Protein AF-A0A2X2IM02-F1 (afdb_monomer_lite)

Organism: Shigella dysenteriae (NCBI:txid622)

Radius of gyration: 20.09 Å; chains: 1; bounding box: 74×33×34 Å

pLDDT: mean 74.13, std 13.23, range [37.12, 89.12]

Secondary structure (DSSP, 8-state):
---------PPPP----SS--EEEE----SS-------EEEESSHHHHHHHHHHTT--EEEETTSSS-EEEEEEE-TTS-EEEE-

Sequence (85 aa):
MARSAKPRKRKPAPQRSKLLRYVVKLHEDDFFDEEEAEVLLFDNFDDAVECCADLNIPFFVDAGNKKLVFWFVRVDDEGYPEIAR

Structure (mmCIF, N/CA/C/O backbone):
data_AF-A0A2X2IM02-F1
#
_entry.id   AF-A0A2X2IM02-F1
#
loop_
_atom_site.group_PDB
_atom_site.id
_atom_site.type_symbol
_atom_site.label_atom_id
_atom_site.label_alt_id
_atom_site.label_comp_id
_atom_site.label_asym_id
_atom_site.label_entity_id
_atom_site.label_seq_id
_atom_site.pdbx_PDB_ins_code
_atom_site.Cartn_x
_atom_site.Cartn_y
_atom_site.Cartn_z
_atom_site.occupancy
_atom_site.B_iso_or_equiv
_atom_site.auth_seq_id
_atom_site.auth_comp_id
_atom_site.auth_asym_id
_atom_site.auth_atom_id
_atom_site.pdbx_PDB_model_num
ATOM 1 N N . MET A 1 1 ? -53.051 19.009 16.185 1.00 37.12 1 MET A N 1
ATOM 2 C CA . MET A 1 1 ? -51.761 18.526 16.734 1.00 37.12 1 MET A CA 1
ATOM 3 C C . MET A 1 1 ? -50.798 18.273 15.578 1.00 37.12 1 MET A C 1
ATOM 5 O O . MET A 1 1 ? -51.116 17.459 14.721 1.00 37.12 1 MET A O 1
ATOM 9 N N . ALA A 1 2 ? -49.674 18.994 15.505 1.00 51.66 2 ALA A N 1
ATOM 10 C CA . ALA A 1 2 ? -48.679 18.857 14.435 1.00 51.66 2 ALA A CA 1
ATOM 11 C C . ALA A 1 2 ? -47.599 17.834 14.830 1.00 51.66 2 ALA A C 1
ATOM 13 O O . ALA A 1 2 ? -47.019 17.920 15.912 1.00 51.66 2 ALA A O 1
ATOM 14 N N . ARG A 1 3 ? -47.342 16.840 13.971 1.00 58.50 3 ARG A N 1
ATOM 15 C CA . ARG A 1 3 ? -46.336 15.793 14.210 1.00 58.50 3 ARG A CA 1
ATOM 16 C C . ARG A 1 3 ? -44.949 16.350 13.871 1.00 58.50 3 ARG A C 1
ATOM 18 O O . ARG A 1 3 ? -44.624 16.517 12.702 1.00 58.50 3 ARG A O 1
ATOM 25 N N . SER A 1 4 ? -44.148 16.642 14.896 1.00 66.75 4 SER A N 1
ATOM 26 C CA . SER A 1 4 ? -42.751 17.074 14.760 1.00 66.75 4 SER A CA 1
ATOM 27 C C . SER A 1 4 ? -41.908 15.973 14.100 1.00 66.75 4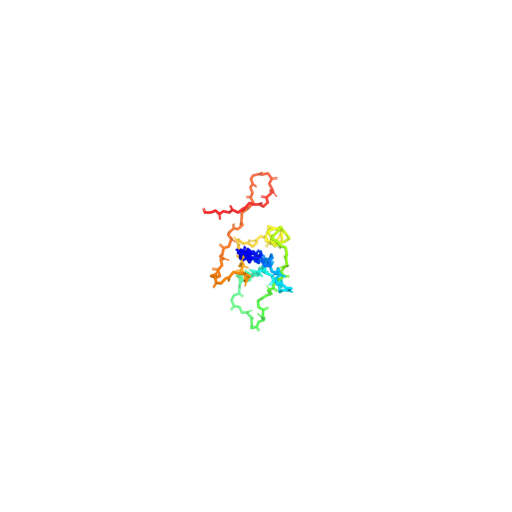 SER A C 1
ATOM 29 O O . SER A 1 4 ? -41.756 14.875 14.646 1.00 66.75 4 SER A O 1
ATOM 31 N N . ALA A 1 5 ? -41.392 16.246 12.900 1.00 68.50 5 ALA A N 1
ATOM 32 C CA . ALA A 1 5 ? -40.473 15.360 12.197 1.00 68.50 5 ALA A CA 1
ATOM 33 C C . ALA A 1 5 ? -39.081 15.469 12.836 1.00 68.50 5 ALA A C 1
ATOM 35 O O . ALA A 1 5 ? -38.444 16.520 12.798 1.00 68.50 5 ALA A O 1
ATOM 36 N N . LYS A 1 6 ? -38.603 14.374 13.435 1.00 66.81 6 LYS A N 1
ATOM 37 C CA . LYS A 1 6 ? -37.264 14.316 14.034 1.00 66.81 6 LYS A CA 1
ATOM 38 C C . LYS A 1 6 ? -36.208 14.481 12.928 1.00 66.81 6 LYS A C 1
ATOM 40 O O . LYS A 1 6 ? -36.220 13.687 11.983 1.00 66.81 6 LYS A O 1
ATOM 45 N N . PRO A 1 7 ? -35.276 15.444 13.032 1.00 64.19 7 PRO A N 1
ATOM 46 C CA . PRO A 1 7 ? -34.199 15.580 12.063 1.00 64.19 7 PRO A CA 1
ATOM 47 C C . PRO A 1 7 ? -33.323 14.322 12.105 1.00 64.19 7 PRO A C 1
ATOM 49 O O . PRO A 1 7 ? -32.776 13.956 13.148 1.00 64.19 7 PRO A O 1
ATOM 52 N N . ARG A 1 8 ? -33.213 13.621 10.970 1.00 67.88 8 ARG A N 1
ATOM 53 C CA . ARG A 1 8 ? -32.311 12.471 10.817 1.00 67.88 8 ARG A CA 1
ATOM 54 C C . ARG A 1 8 ? -30.877 12.974 10.978 1.00 67.88 8 ARG A C 1
ATOM 56 O O . ARG A 1 8 ? -30.352 13.636 10.086 1.00 67.88 8 ARG A O 1
ATOM 63 N N . LYS A 1 9 ? -30.241 12.655 12.110 1.00 64.12 9 LYS A N 1
ATOM 64 C CA . LYS A 1 9 ? -28.805 12.888 12.298 1.00 64.12 9 LYS A CA 1
ATOM 65 C C . LYS A 1 9 ? -28.042 12.164 11.187 1.00 64.12 9 LYS A C 1
ATOM 67 O O . LYS A 1 9 ? -28.073 10.936 11.106 1.00 64.12 9 LYS A O 1
ATOM 72 N N . ARG A 1 10 ? -27.376 12.931 10.320 1.00 67.88 10 ARG A N 1
ATOM 73 C CA . ARG A 1 10 ? -26.372 12.400 9.391 1.00 67.88 10 ARG A CA 1
ATOM 74 C C . ARG A 1 10 ? -25.237 11.829 10.243 1.00 67.88 10 ARG A C 1
ATOM 76 O O . ARG A 1 10 ? -24.830 12.459 11.220 1.00 67.88 10 ARG A O 1
ATOM 83 N N . LYS A 1 11 ? -24.777 10.619 9.914 1.00 63.47 11 LYS A N 1
ATOM 84 C CA . LYS A 1 11 ? -23.597 10.032 10.557 1.00 63.47 11 LYS A CA 1
ATOM 85 C C . LYS A 1 11 ? -22.417 10.992 10.335 1.00 63.47 11 LYS A C 1
ATOM 87 O O . LYS A 1 11 ? -22.304 11.504 9.219 1.00 63.47 11 LYS A O 1
ATOM 92 N N . PRO A 1 12 ? -21.579 11.269 11.349 1.00 55.25 12 PRO A N 1
ATOM 93 C CA . PRO A 1 12 ? -20.337 11.991 11.109 1.00 55.25 12 PRO A CA 1
ATOM 94 C C . PRO A 1 12 ? -19.543 11.241 10.034 1.00 55.25 12 PRO A C 1
ATOM 96 O O . PRO A 1 12 ? -19.555 10.006 10.006 1.00 55.25 12 PRO A O 1
ATOM 99 N N . ALA A 1 13 ? -18.911 11.987 9.123 1.00 59.53 13 ALA A N 1
ATOM 100 C CA . ALA A 1 13 ? -17.952 11.410 8.188 1.00 59.53 13 ALA A CA 1
ATOM 101 C C . ALA A 1 13 ? -16.935 10.591 8.999 1.00 59.53 13 ALA A C 1
ATOM 103 O O . ALA A 1 13 ? -16.617 11.011 10.119 1.00 59.53 13 ALA A O 1
ATOM 104 N N . PRO A 1 14 ? -16.463 9.433 8.501 1.00 58.56 14 PRO A N 1
ATOM 105 C CA . PRO A 1 14 ? -15.456 8.656 9.208 1.00 58.56 14 PRO A CA 1
ATOM 106 C C . PRO A 1 14 ? -14.312 9.604 9.557 1.00 58.56 14 PRO A C 1
ATOM 108 O O . PRO A 1 14 ? -13.682 10.159 8.658 1.00 58.56 14 PRO A O 1
ATOM 111 N N . GLN A 1 15 ? -14.112 9.879 10.848 1.00 58.38 15 GLN A N 1
ATOM 112 C CA . GLN A 1 15 ? -12.962 10.652 11.286 1.00 58.38 15 GLN A CA 1
ATOM 113 C C . GLN A 1 15 ? -11.755 9.813 10.888 1.00 58.38 15 GLN A C 1
ATOM 115 O O . GLN A 1 15 ? -11.512 8.768 11.488 1.00 58.38 15 GLN A O 1
ATOM 120 N N . ARG A 1 16 ? -11.072 10.223 9.813 1.00 55.84 16 ARG A N 1
ATOM 121 C CA . ARG A 1 16 ? -9.793 9.658 9.392 1.00 55.84 16 ARG A CA 1
ATOM 122 C C . ARG A 1 16 ? -8.896 9.742 10.624 1.00 55.84 16 ARG A C 1
ATOM 124 O O . ARG A 1 16 ? -8.586 10.836 11.093 1.00 55.84 16 ARG A O 1
ATOM 131 N N . SER A 1 17 ? -8.636 8.596 11.243 1.00 56.81 17 SER A N 1
ATOM 132 C CA . SER A 1 17 ? -7.806 8.508 12.437 1.00 56.81 17 SER A CA 1
ATOM 133 C C . SER A 1 17 ? -6.453 9.135 12.118 1.00 56.81 17 SER A C 1
ATOM 135 O O . SER A 1 17 ? -5.890 8.837 11.071 1.00 56.81 17 SER A O 1
ATOM 137 N N . LYS A 1 18 ? -5.919 9.975 13.013 1.00 59.38 18 LYS A N 1
ATOM 138 C CA . LYS A 1 18 ? -4.567 10.571 12.917 1.00 59.38 18 LYS A CA 1
ATOM 139 C C . LYS A 1 18 ? -3.425 9.538 13.026 1.00 59.38 18 LYS A C 1
ATOM 141 O O . LYS A 1 18 ? -2.291 9.906 13.291 1.00 59.38 18 LYS A O 1
ATOM 146 N N . LEU A 1 19 ? -3.743 8.252 12.920 1.00 62.16 19 LEU A N 1
ATOM 147 C CA . LEU A 1 19 ? -2.788 7.160 13.028 1.00 62.16 19 LEU A CA 1
ATOM 148 C C . LEU A 1 19 ? -2.236 6.873 11.634 1.00 62.16 19 LEU A C 1
ATOM 150 O O . LEU A 1 19 ? -3.022 6.740 10.692 1.00 62.16 19 LEU A O 1
ATOM 154 N N . LEU A 1 20 ? -0.907 6.789 11.541 1.00 68.00 20 LEU A N 1
ATOM 155 C CA . LEU A 1 20 ? -0.196 6.294 10.364 1.00 68.00 20 LEU A CA 1
ATOM 156 C C . LEU A 1 20 ? -0.811 4.942 9.984 1.00 68.00 20 LEU A C 1
ATOM 158 O O . LEU A 1 20 ? -1.020 4.076 10.837 1.00 68.00 20 LEU A O 1
ATOM 162 N N . ARG A 1 21 ? -1.243 4.841 8.730 1.00 80.00 21 ARG A N 1
ATOM 163 C CA . ARG A 1 21 ? -2.216 3.853 8.272 1.00 80.00 21 ARG A CA 1
ATOM 164 C C . ARG A 1 21 ? -1.555 2.684 7.562 1.00 80.00 21 ARG A C 1
ATOM 166 O O . ARG A 1 21 ? -2.048 1.567 7.670 1.00 80.00 21 ARG A O 1
ATOM 173 N N . TYR A 1 22 ? -0.470 2.948 6.852 1.00 81.81 22 TYR A N 1
ATOM 174 C CA . TYR A 1 22 ? 0.221 1.984 6.017 1.00 81.81 22 TYR A CA 1
ATOM 175 C C . TYR A 1 22 ? 1.596 1.696 6.597 1.00 81.81 22 TYR A C 1
ATOM 177 O O . TYR A 1 22 ? 2.284 2.599 7.067 1.00 81.81 22 TYR A O 1
ATOM 185 N N . VAL A 1 23 ? 1.946 0.419 6.605 1.00 82.94 23 VAL A N 1
ATOM 186 C CA . VAL A 1 23 ? 3.118 -0.131 7.270 1.00 82.94 23 VAL A CA 1
ATOM 187 C C . VAL A 1 23 ? 3.906 -0.901 6.228 1.00 82.94 23 VAL A C 1
ATOM 189 O O . VAL A 1 23 ? 3.479 -1.975 5.799 1.00 82.94 23 VAL A O 1
ATOM 192 N N . VAL A 1 24 ? 5.034 -0.345 5.817 1.00 82.06 24 VAL A N 1
ATOM 193 C CA . VAL A 1 24 ? 5.968 -0.973 4.887 1.00 82.06 24 VAL A CA 1
ATOM 194 C C . VAL A 1 24 ? 7.038 -1.665 5.723 1.00 82.06 24 VAL A C 1
ATOM 196 O O . VAL A 1 24 ? 7.613 -1.053 6.621 1.00 82.06 24 VAL A O 1
ATOM 199 N N . LYS A 1 25 ? 7.250 -2.958 5.477 1.00 77.50 25 LYS A N 1
ATOM 200 C CA . LYS A 1 25 ? 8.267 -3.747 6.174 1.00 77.50 25 LYS A CA 1
ATOM 201 C C . LYS A 1 25 ? 9.364 -4.104 5.192 1.00 77.50 25 LYS A C 1
ATOM 203 O O . LYS A 1 25 ? 9.083 -4.768 4.197 1.00 77.50 25 LYS A O 1
ATOM 208 N N . LEU A 1 26 ? 10.586 -3.696 5.500 1.00 69.50 26 LEU A N 1
ATOM 209 C CA . LEU A 1 26 ? 11.765 -4.176 4.798 1.00 69.50 26 LEU A CA 1
ATOM 210 C C . LEU A 1 26 ? 11.977 -5.656 5.150 1.00 69.50 26 LEU A C 1
ATOM 212 O O . LEU A 1 26 ? 11.949 -6.033 6.322 1.00 69.50 26 LEU A O 1
ATOM 216 N N . HIS A 1 27 ? 12.095 -6.509 4.131 1.00 61.34 27 HIS A N 1
ATOM 217 C CA . HIS A 1 27 ? 12.479 -7.905 4.323 1.00 61.34 27 HIS A CA 1
ATOM 218 C C . HIS A 1 27 ? 13.986 -7.983 4.102 1.00 61.34 27 HIS A C 1
ATOM 220 O O . HIS A 1 27 ? 14.442 -8.001 2.963 1.00 61.34 27 HIS A O 1
ATOM 226 N N . GLU A 1 28 ? 14.760 -7.975 5.182 1.00 57.16 28 GLU A N 1
ATOM 227 C CA . GLU A 1 28 ? 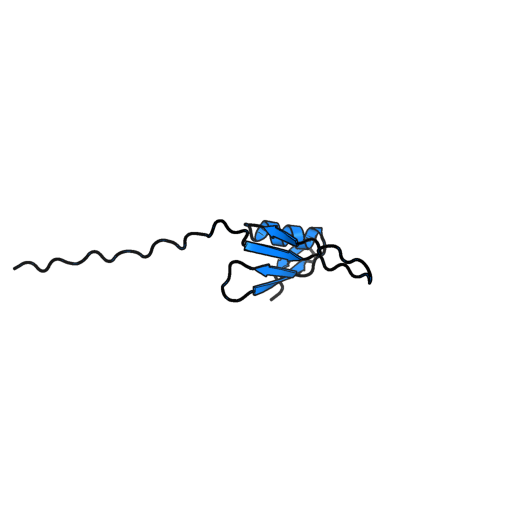16.192 -8.234 5.089 1.00 57.16 28 GLU A CA 1
ATOM 228 C C . GLU A 1 28 ? 16.388 -9.741 4.926 1.00 57.16 28 GLU A C 1
ATOM 230 O O . GLU A 1 28 ? 16.291 -10.527 5.870 1.00 57.16 28 GLU A O 1
ATOM 235 N N . ASP A 1 29 ? 16.596 -10.165 3.684 1.00 57.44 29 ASP A N 1
ATOM 236 C CA . ASP A 1 29 ? 17.189 -11.464 3.406 1.00 57.44 29 ASP A CA 1
ATOM 237 C C . ASP A 1 29 ? 18.672 -11.407 3.809 1.00 57.44 29 ASP A C 1
ATOM 239 O O . ASP A 1 29 ? 19.510 -11.166 2.953 1.00 57.44 29 ASP A O 1
ATOM 243 N N . ASP A 1 30 ? 18.991 -11.566 5.102 1.00 51.25 30 ASP A N 1
ATOM 244 C CA . ASP A 1 30 ? 20.234 -12.210 5.567 1.00 51.25 30 ASP A CA 1
ATOM 245 C C . ASP A 1 30 ? 20.288 -12.386 7.102 1.00 51.25 30 ASP A C 1
ATOM 247 O O . ASP A 1 30 ? 20.726 -11.538 7.865 1.00 51.25 30 ASP A O 1
ATOM 251 N N . PHE A 1 31 ? 19.863 -13.576 7.528 1.00 52.31 31 PHE A N 1
ATOM 252 C CA . PHE A 1 31 ? 20.466 -14.486 8.519 1.00 52.31 31 PHE A CA 1
ATOM 253 C C . PHE A 1 31 ? 20.901 -14.038 9.937 1.00 52.31 31 PHE A C 1
ATOM 255 O O . PHE A 1 31 ? 20.828 -14.885 10.824 1.00 52.31 31 PHE A O 1
ATOM 262 N N . PHE A 1 32 ? 21.326 -12.812 10.224 1.00 53.25 32 PHE A N 1
ATOM 263 C CA . PHE A 1 32 ? 21.759 -12.383 11.563 1.00 53.25 32 PHE A CA 1
ATOM 264 C C . PHE A 1 32 ? 21.686 -10.859 11.656 1.00 53.25 32 PHE A C 1
ATOM 266 O O . PHE A 1 32 ? 22.550 -10.201 11.106 1.00 53.25 32 PHE A O 1
ATOM 273 N N . ASP A 1 33 ? 20.696 -10.318 12.362 1.00 50.28 33 ASP A N 1
ATOM 274 C CA . ASP A 1 33 ? 20.898 -9.340 13.436 1.00 50.28 33 ASP A CA 1
ATOM 275 C C . ASP A 1 33 ? 19.540 -9.030 14.083 1.00 50.28 33 ASP A C 1
ATOM 277 O O . ASP A 1 33 ? 18.497 -8.950 13.439 1.00 50.28 33 ASP A O 1
ATOM 281 N N . GLU A 1 34 ? 19.534 -8.952 15.410 1.00 52.44 34 GLU A N 1
ATOM 282 C CA . GLU A 1 34 ? 18.376 -8.660 16.262 1.00 52.44 34 GLU A CA 1
ATOM 283 C C . GLU A 1 34 ? 18.051 -7.153 16.207 1.00 52.44 34 GLU A C 1
ATOM 285 O O . GLU A 1 34 ? 17.838 -6.510 17.232 1.00 52.44 34 GLU A O 1
ATOM 290 N N . GLU A 1 35 ? 18.092 -6.562 15.010 1.00 53.97 35 GLU A N 1
ATOM 291 C CA . GLU A 1 35 ? 17.773 -5.159 14.778 1.00 53.97 35 GLU A CA 1
ATOM 292 C C . GLU A 1 35 ? 16.326 -5.061 14.289 1.00 53.97 35 GLU A C 1
ATOM 294 O O . GLU A 1 35 ? 15.836 -5.864 13.496 1.00 53.97 35 GLU A O 1
ATOM 299 N N . GLU A 1 36 ? 15.586 -4.134 14.882 1.00 55.41 36 GLU A N 1
ATOM 300 C CA . GLU A 1 36 ? 14.171 -3.899 14.638 1.00 55.41 36 GLU A CA 1
ATOM 301 C C . GLU A 1 36 ? 13.937 -3.650 13.143 1.00 55.41 36 GLU A C 1
ATOM 303 O O . GLU A 1 36 ? 14.146 -2.532 12.688 1.00 55.41 36 GLU A O 1
ATOM 308 N N . ALA A 1 37 ? 13.529 -4.694 12.400 1.00 58.56 37 ALA A N 1
ATOM 309 C CA . ALA A 1 37 ? 13.257 -4.631 10.963 1.00 58.56 37 ALA A CA 1
ATOM 310 C C . ALA A 1 37 ? 12.573 -3.308 10.626 1.00 58.56 37 ALA A C 1
ATOM 312 O O . ALA A 1 37 ? 11.452 -3.076 11.090 1.00 58.56 37 ALA A O 1
ATOM 313 N N . GLU A 1 38 ? 13.268 -2.436 9.893 1.00 66.81 38 GLU A N 1
ATOM 314 C CA . GLU A 1 38 ? 12.868 -1.042 9.751 1.00 66.81 38 GLU A CA 1
ATOM 315 C C . GLU A 1 38 ? 11.438 -0.965 9.197 1.00 66.81 38 GLU A C 1
ATOM 317 O O . GLU A 1 38 ? 11.133 -1.370 8.068 1.00 66.81 38 GLU A O 1
ATOM 322 N N . VAL A 1 39 ? 10.524 -0.489 10.046 1.00 76.06 39 VAL A N 1
ATOM 323 C CA . VAL A 1 39 ? 9.114 -0.340 9.705 1.00 76.06 39 VAL A CA 1
ATOM 324 C C . VAL A 1 39 ? 8.854 1.109 9.330 1.00 76.06 39 VAL A C 1
ATOM 326 O O . VAL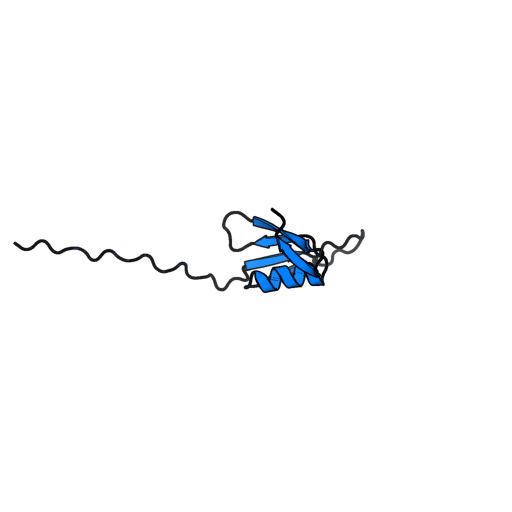 A 1 39 ? 8.816 1.992 10.189 1.00 76.06 39 VAL A O 1
ATOM 329 N N . LEU A 1 40 ? 8.594 1.352 8.050 1.00 82.94 40 LEU A N 1
ATOM 330 C CA . LEU A 1 40 ? 8.204 2.671 7.570 1.00 82.94 40 LEU A CA 1
ATOM 331 C C . LEU A 1 40 ? 6.685 2.833 7.684 1.00 82.94 40 LEU A C 1
ATOM 333 O O . LEU A 1 40 ? 5.902 1.970 7.274 1.00 82.94 40 LEU A O 1
ATOM 337 N N . LEU A 1 41 ? 6.265 3.948 8.280 1.00 85.62 41 LEU A N 1
ATOM 338 C CA . LEU A 1 41 ? 4.871 4.239 8.595 1.00 85.62 41 LEU A CA 1
ATOM 339 C C . LEU A 1 41 ? 4.387 5.454 7.803 1.00 85.62 41 LEU A C 1
ATOM 341 O O . LEU A 1 41 ? 4.901 6.556 7.977 1.00 85.62 41 LEU A O 1
ATOM 345 N N . PHE A 1 42 ? 3.336 5.266 7.010 1.00 85.19 42 PHE A N 1
ATOM 346 C CA . PHE A 1 42 ? 2.769 6.297 6.141 1.00 85.19 42 PHE A CA 1
ATOM 347 C C . PHE A 1 42 ? 1.298 6.560 6.469 1.00 85.19 42 PHE A C 1
ATOM 349 O O . PHE A 1 42 ? 0.524 5.649 6.769 1.00 85.19 42 PHE A O 1
ATOM 356 N N . ASP A 1 43 ? 0.865 7.814 6.401 1.00 84.56 43 ASP A N 1
ATOM 357 C CA . ASP A 1 43 ? -0.541 8.232 6.479 1.00 84.56 43 ASP A CA 1
ATOM 358 C C . ASP A 1 43 ? -1.238 8.287 5.109 1.00 84.56 43 ASP A C 1
ATOM 360 O O . ASP A 1 43 ? -2.481 8.341 5.053 1.00 84.56 43 ASP A O 1
ATOM 364 N N . ASN A 1 44 ? -0.457 8.249 4.024 1.00 84.69 44 ASN A N 1
ATOM 365 C CA . ASN A 1 44 ? -0.923 8.200 2.645 1.00 84.69 44 ASN A CA 1
ATOM 366 C C . ASN A 1 44 ? -0.619 6.853 1.968 1.00 84.69 44 ASN A C 1
ATOM 368 O O . ASN A 1 44 ? 0.383 6.207 2.255 1.00 84.69 44 ASN A O 1
ATOM 372 N N . PHE A 1 45 ? -1.534 6.428 1.097 1.00 86.12 45 PHE A N 1
ATOM 373 C CA . PHE A 1 45 ? -1.424 5.173 0.358 1.00 86.12 45 PHE A CA 1
ATOM 374 C C . PHE A 1 45 ? -0.378 5.283 -0.744 1.00 86.12 45 PHE A C 1
ATOM 376 O O . PHE A 1 45 ? 0.474 4.411 -0.848 1.00 86.12 45 PHE A O 1
ATOM 383 N N . ASP A 1 46 ? -0.440 6.365 -1.521 1.00 88.19 46 ASP A N 1
ATOM 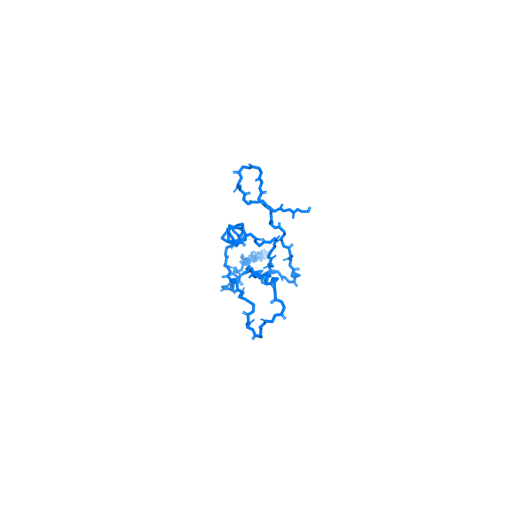384 C CA . ASP A 1 46 ? 0.445 6.573 -2.666 1.00 88.19 46 ASP A CA 1
ATOM 385 C C . ASP A 1 46 ? 1.907 6.650 -2.206 1.00 88.19 46 ASP A C 1
ATOM 387 O O . ASP A 1 46 ? 2.735 5.911 -2.720 1.00 88.19 46 ASP A O 1
ATOM 391 N N . ASP A 1 47 ? 2.192 7.398 -1.134 1.00 89.12 47 ASP A N 1
ATOM 392 C CA . ASP A 1 47 ? 3.532 7.484 -0.535 1.00 89.12 47 ASP A CA 1
ATOM 393 C C . ASP A 1 47 ? 4.064 6.107 -0.085 1.00 89.12 47 ASP A C 1
ATOM 395 O O . ASP A 1 47 ? 5.247 5.810 -0.238 1.00 89.12 47 ASP A O 1
ATOM 399 N N . ALA A 1 48 ? 3.195 5.239 0.453 1.00 89.00 48 ALA A N 1
ATOM 400 C CA . ALA A 1 48 ? 3.582 3.884 0.849 1.00 89.00 48 ALA A CA 1
ATOM 401 C C . ALA A 1 48 ? 3.887 2.997 -0.368 1.00 89.00 48 ALA A C 1
ATOM 403 O O . ALA A 1 48 ? 4.805 2.182 -0.322 1.00 89.00 48 ALA A O 1
ATOM 404 N N . VAL A 1 49 ? 3.113 3.151 -1.445 1.00 87.38 49 VAL A N 1
ATOM 405 C CA . VAL A 1 49 ? 3.261 2.409 -2.702 1.00 87.38 49 VAL A CA 1
ATOM 406 C C . VAL A 1 49 ? 4.521 2.835 -3.453 1.00 87.38 49 VAL A C 1
ATOM 408 O O . VAL A 1 49 ? 5.283 1.969 -3.879 1.00 87.38 49 VAL A O 1
ATOM 411 N N . GLU A 1 50 ? 4.766 4.141 -3.568 1.00 88.62 50 GLU A N 1
ATOM 412 C CA . GLU A 1 50 ? 5.992 4.695 -4.150 1.00 88.62 50 GLU A CA 1
ATOM 413 C C . GLU A 1 50 ? 7.214 4.224 -3.364 1.00 88.62 50 GLU A C 1
ATOM 415 O O . GLU A 1 50 ? 8.131 3.655 -3.947 1.00 88.62 50 GLU A O 1
ATOM 420 N N . CYS A 1 51 ? 7.177 4.318 -2.031 1.00 88.00 51 CYS A N 1
ATOM 421 C CA . CYS A 1 51 ? 8.270 3.840 -1.192 1.00 88.00 51 CYS A CA 1
ATOM 422 C C . CYS A 1 51 ? 8.514 2.328 -1.340 1.00 88.00 51 CYS A C 1
ATOM 424 O O . CYS A 1 51 ? 9.666 1.894 -1.368 1.00 88.00 51 CYS A O 1
ATOM 426 N N . CYS A 1 52 ? 7.457 1.518 -1.479 1.00 87.69 52 CYS A N 1
ATOM 427 C CA . CYS A 1 52 ? 7.612 0.089 -1.758 1.00 87.69 52 CYS A CA 1
ATOM 428 C C . CYS A 1 52 ? 8.306 -0.159 -3.098 1.00 87.69 52 CYS A C 1
ATOM 430 O O . CYS A 1 52 ? 9.172 -1.023 -3.168 1.00 87.69 52 CYS A O 1
ATOM 432 N N . ALA A 1 53 ? 7.965 0.586 -4.150 1.00 86.62 53 ALA A N 1
ATOM 433 C CA . ALA A 1 53 ? 8.644 0.446 -5.435 1.00 86.62 53 ALA A CA 1
ATOM 434 C C . ALA A 1 53 ? 10.096 0.934 -5.394 1.00 86.62 53 ALA A C 1
ATOM 436 O O . ALA A 1 53 ? 10.974 0.223 -5.879 1.00 86.62 53 ALA A O 1
ATOM 437 N N . ASP A 1 54 ? 10.362 2.080 -4.765 1.00 86.94 54 ASP A N 1
ATOM 438 C CA . ASP A 1 54 ? 11.711 2.645 -4.647 1.00 86.94 54 ASP A CA 1
ATOM 439 C C . ASP A 1 54 ? 12.659 1.718 -3.875 1.00 86.94 54 ASP A C 1
ATOM 441 O O . ASP A 1 54 ? 13.817 1.539 -4.253 1.00 86.94 54 ASP A O 1
ATOM 445 N N . LEU A 1 55 ? 12.160 1.098 -2.801 1.00 83.50 55 LEU A N 1
ATOM 446 C CA . LEU A 1 55 ? 12.912 0.154 -1.971 1.00 83.50 55 LEU A CA 1
ATOM 447 C C . LEU A 1 55 ? 12.824 -1.296 -2.479 1.00 83.50 55 LEU A C 1
ATOM 449 O O . LEU A 1 55 ? 13.366 -2.198 -1.843 1.00 83.50 55 LEU A O 1
ATOM 453 N N . ASN A 1 56 ? 12.146 -1.533 -3.609 1.00 80.31 56 ASN A N 1
ATOM 454 C CA . ASN A 1 56 ? 11.890 -2.856 -4.184 1.00 80.31 56 ASN A CA 1
ATOM 455 C C . ASN A 1 56 ? 11.266 -3.853 -3.178 1.00 80.31 56 ASN A C 1
ATOM 457 O O . ASN A 1 56 ? 11.572 -5.048 -3.169 1.00 80.31 56 ASN A O 1
ATOM 461 N N . ILE A 1 57 ? 10.385 -3.348 -2.314 1.00 83.50 57 ILE A N 1
ATOM 462 C CA . ILE A 1 57 ? 9.631 -4.116 -1.327 1.00 83.50 57 ILE A CA 1
ATOM 463 C C . ILE A 1 57 ? 8.348 -4.636 -1.988 1.00 83.50 57 ILE A C 1
ATOM 465 O O . ILE A 1 57 ? 7.528 -3.848 -2.464 1.00 83.50 57 ILE A O 1
ATOM 469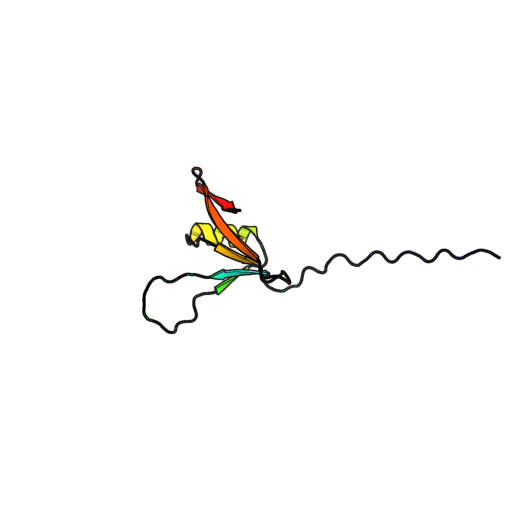 N N . PRO A 1 58 ? 8.103 -5.955 -1.976 1.00 80.56 58 PRO A N 1
ATOM 470 C CA . PRO A 1 58 ? 7.009 -6.548 -2.739 1.00 80.56 58 PRO A CA 1
ATOM 471 C C . PRO A 1 58 ? 5.613 -6.320 -2.137 1.00 80.56 58 PRO A C 1
ATOM 473 O O . PRO A 1 58 ? 4.620 -6.636 -2.794 1.00 80.56 58 PRO A O 1
ATOM 476 N N . PHE A 1 59 ? 5.487 -5.834 -0.893 1.00 84.00 59 PHE A N 1
ATOM 477 C CA . PHE A 1 59 ? 4.184 -5.572 -0.267 1.00 84.00 59 PHE A CA 1
ATOM 478 C C . PHE A 1 59 ? 4.239 -4.661 0.972 1.00 84.00 59 PHE A C 1
ATOM 480 O O . PHE A 1 59 ? 5.272 -4.503 1.616 1.00 84.00 59 PHE A O 1
ATOM 487 N N . PHE A 1 60 ? 3.074 -4.152 1.383 1.00 87.19 60 PHE A N 1
ATOM 488 C CA . PHE A 1 60 ? 2.876 -3.438 2.651 1.00 87.19 60 PHE A CA 1
ATOM 489 C C . PHE A 1 60 ? 1.515 -3.749 3.287 1.00 87.19 60 PHE A C 1
ATOM 491 O O . PHE A 1 60 ? 0.657 -4.408 2.694 1.00 87.19 60 PHE A O 1
ATOM 498 N N . VAL A 1 61 ? 1.309 -3.290 4.524 1.00 85.38 61 VAL A N 1
ATOM 499 C CA . VAL A 1 61 ? 0.114 -3.579 5.329 1.00 85.38 61 VAL A CA 1
ATOM 500 C C . VAL A 1 61 ? -0.703 -2.313 5.592 1.00 85.38 61 VAL A C 1
ATOM 502 O O . VAL A 1 61 ? -0.173 -1.323 6.079 1.00 85.38 61 VAL A O 1
ATOM 505 N N . ASP A 1 62 ? -2.016 -2.351 5.357 1.00 85.50 62 ASP A N 1
ATOM 506 C CA . ASP A 1 62 ? -2.965 -1.332 5.839 1.00 85.50 62 ASP A CA 1
ATOM 507 C C . ASP A 1 62 ? -3.395 -1.659 7.280 1.00 85.50 62 ASP A C 1
ATOM 509 O O . ASP A 1 62 ? -4.300 -2.465 7.530 1.00 85.50 62 ASP A O 1
ATOM 513 N N . ALA A 1 63 ? -2.727 -1.017 8.238 1.00 79.75 63 ALA A N 1
ATOM 514 C CA . ALA A 1 63 ? -3.017 -1.067 9.668 1.00 79.75 63 ALA A CA 1
ATOM 515 C C . ALA A 1 63 ? -4.226 -0.203 10.076 1.00 79.75 63 ALA A C 1
ATOM 517 O O . ALA A 1 63 ? -4.723 -0.317 11.198 1.00 79.75 63 ALA A O 1
ATOM 518 N N . GLY A 1 64 ? -4.757 0.638 9.183 1.00 74.94 64 GLY A N 1
ATOM 519 C CA . GLY A 1 64 ? -5.984 1.399 9.430 1.00 74.94 64 GLY A CA 1
ATOM 520 C C . GLY A 1 64 ? -7.268 0.657 9.086 1.00 74.94 64 GLY A C 1
ATOM 521 O O . GLY A 1 64 ? -8.337 1.279 9.019 1.00 74.94 64 GLY A O 1
ATOM 522 N N . ASN A 1 65 ? -7.189 -0.646 8.830 1.00 72.25 65 ASN A N 1
ATOM 523 C CA . ASN A 1 65 ? -8.333 -1.511 8.604 1.00 72.25 65 ASN A CA 1
ATOM 524 C C . ASN A 1 65 ? -8.493 -2.503 9.769 1.00 72.25 65 ASN A C 1
ATOM 526 O O . ASN A 1 65 ? -7.524 -3.012 10.320 1.00 72.25 65 ASN A O 1
ATOM 530 N N . LYS A 1 66 ? -9.743 -2.799 10.158 1.00 74.88 66 LYS A N 1
ATOM 531 C CA . LYS A 1 66 ? -10.038 -3.786 11.219 1.00 74.88 66 LYS A CA 1
ATOM 532 C C . LYS A 1 66 ? -9.546 -5.186 10.863 1.00 74.88 66 LYS A C 1
ATOM 534 O O . LYS A 1 66 ? -9.293 -5.992 11.751 1.00 74.88 66 LYS A O 1
ATOM 539 N N . LYS A 1 67 ? -9.501 -5.485 9.569 1.00 75.94 67 LYS A N 1
ATOM 540 C CA . LYS A 1 67 ? -8.858 -6.671 9.024 1.00 75.94 67 LYS A CA 1
ATOM 541 C C . LYS A 1 67 ? -7.563 -6.165 8.417 1.00 75.94 67 LYS A C 1
ATOM 543 O O . LYS A 1 67 ? -7.651 -5.374 7.487 1.00 75.94 67 LYS A O 1
ATOM 548 N N . LEU A 1 68 ? -6.415 -6.554 8.960 1.00 77.25 68 LEU A N 1
ATOM 549 C CA . LEU A 1 68 ? -5.122 -6.226 8.359 1.00 77.25 68 LEU A CA 1
ATOM 550 C C . LEU A 1 68 ? -5.162 -6.650 6.883 1.00 77.25 68 LEU A C 1
ATOM 552 O O . LEU A 1 68 ? -5.459 -7.811 6.593 1.00 77.25 68 LEU A O 1
ATOM 556 N N . VAL A 1 69 ? -4.959 -5.699 5.971 1.00 80.06 69 VAL A N 1
ATOM 557 C CA . VAL A 1 69 ? -4.934 -5.956 4.524 1.00 80.06 69 VAL A CA 1
ATOM 558 C C . VAL A 1 69 ? -3.493 -5.886 4.058 1.00 80.06 69 VAL A C 1
ATOM 560 O O . VAL A 1 69 ? -2.800 -4.924 4.375 1.00 80.06 69 VAL A O 1
ATOM 563 N N . PHE A 1 70 ? -3.069 -6.897 3.307 1.00 84.06 70 PHE A N 1
ATOM 564 C CA . PHE A 1 70 ? -1.768 -6.942 2.651 1.00 84.06 70 PHE A CA 1
ATOM 565 C C . PHE A 1 70 ? -1.941 -6.506 1.197 1.00 84.06 70 PHE A C 1
ATOM 567 O O . PHE A 1 70 ? -2.811 -7.029 0.498 1.00 84.06 70 PHE A O 1
ATOM 574 N N . TRP A 1 71 ? -1.134 -5.543 0.769 1.00 86.94 71 TRP A N 1
ATOM 575 C CA 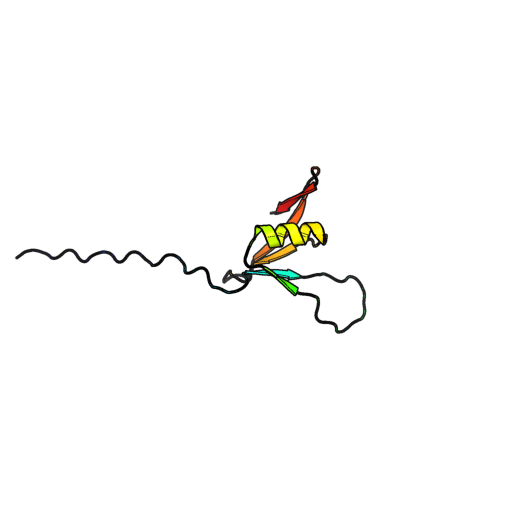. TRP A 1 71 ? -1.116 -5.007 -0.586 1.00 86.94 71 TRP A CA 1
ATOM 576 C C . TRP A 1 71 ? 0.197 -5.383 -1.244 1.00 86.94 71 TRP A C 1
ATOM 578 O O . TRP A 1 71 ? 1.242 -4.951 -0.770 1.00 86.94 71 TRP A O 1
ATOM 588 N N . PHE A 1 72 ? 0.143 -6.170 -2.315 1.00 85.94 72 PHE A N 1
ATOM 589 C CA . PHE A 1 72 ? 1.327 -6.497 -3.100 1.00 85.94 72 PHE A CA 1
ATOM 590 C C . PHE A 1 72 ? 1.586 -5.390 -4.111 1.00 85.94 72 PHE A C 1
ATOM 592 O O . PHE A 1 72 ? 0.684 -5.017 -4.861 1.00 85.94 72 PHE A O 1
ATOM 599 N N . VAL A 1 73 ? 2.806 -4.869 -4.115 1.00 87.31 73 VAL A N 1
ATOM 600 C CA . VAL A 1 73 ? 3.258 -3.842 -5.051 1.00 87.31 73 VAL A CA 1
ATOM 601 C C . VAL A 1 73 ? 4.179 -4.508 -6.059 1.00 87.31 73 VAL A C 1
ATOM 603 O O . VAL A 1 73 ? 5.089 -5.251 -5.694 1.00 87.31 73 VAL A O 1
ATOM 606 N N . ARG A 1 74 ? 3.922 -4.255 -7.339 1.00 87.75 74 ARG A N 1
ATOM 607 C CA . ARG A 1 74 ? 4.812 -4.600 -8.446 1.00 87.75 74 ARG A CA 1
ATOM 608 C C . ARG A 1 74 ? 5.125 -3.341 -9.237 1.00 87.75 74 ARG A C 1
ATOM 610 O O . ARG A 1 74 ? 4.321 -2.417 -9.252 1.00 87.75 74 ARG A O 1
ATOM 617 N N . VAL A 1 75 ? 6.262 -3.329 -9.912 1.00 87.00 75 VAL A N 1
ATOM 618 C CA . VAL A 1 75 ? 6.587 -2.294 -10.894 1.00 87.00 75 VAL A CA 1
ATOM 619 C C . VAL A 1 75 ? 6.174 -2.819 -12.267 1.00 87.00 75 VAL A C 1
ATOM 621 O O . VAL A 1 75 ? 6.454 -3.978 -12.586 1.00 87.00 75 VAL A O 1
ATOM 624 N N . ASP A 1 76 ? 5.440 -2.017 -13.033 1.00 86.75 76 ASP A N 1
ATOM 625 C CA . ASP A 1 76 ? 5.056 -2.360 -14.403 1.00 86.75 76 ASP A CA 1
ATOM 626 C C . ASP A 1 76 ? 6.220 -2.180 -15.401 1.00 86.75 76 ASP A C 1
ATOM 628 O O . ASP A 1 76 ? 7.322 -1.758 -15.044 1.00 86.75 76 ASP A O 1
ATOM 632 N N . ASP A 1 77 ? 5.987 -2.517 -16.674 1.00 86.69 77 ASP A N 1
ATOM 633 C CA . ASP A 1 77 ? 6.993 -2.380 -17.740 1.00 86.69 77 ASP A CA 1
ATOM 634 C C . ASP A 1 77 ? 7.387 -0.910 -18.015 1.00 86.69 77 ASP A C 1
ATOM 636 O O . ASP A 1 77 ? 8.394 -0.643 -18.674 1.00 86.69 77 ASP A O 1
ATOM 640 N N . GLU A 1 78 ? 6.596 0.046 -17.520 1.00 88.44 78 GLU A N 1
ATOM 641 C CA . GLU A 1 78 ? 6.776 1.491 -17.678 1.00 88.44 78 GLU A CA 1
ATOM 642 C C . GLU A 1 78 ? 7.507 2.118 -16.475 1.00 88.44 78 GLU A C 1
ATOM 644 O O . GLU A 1 78 ? 7.906 3.284 -16.534 1.00 88.44 78 GLU A O 1
ATOM 649 N N . GLY A 1 79 ? 7.759 1.337 -15.418 1.00 84.44 79 GLY A N 1
ATOM 650 C CA . GLY A 1 79 ? 8.453 1.770 -14.208 1.00 84.44 79 GLY A CA 1
ATOM 651 C C . GLY A 1 79 ? 7.539 2.368 -13.138 1.00 84.44 79 GLY A C 1
ATOM 652 O O . GLY A 1 79 ? 8.047 2.943 -12.176 1.00 84.44 79 GLY A O 1
ATOM 653 N N . TYR A 1 80 ? 6.217 2.253 -13.277 1.00 87.19 80 TYR A N 1
ATOM 654 C CA . TYR A 1 80 ? 5.254 2.764 -12.309 1.00 87.19 80 TYR A CA 1
ATOM 655 C C . TYR A 1 80 ? 4.825 1.685 -11.308 1.00 87.19 80 TYR A C 1
ATOM 657 O O . TYR A 1 80 ? 4.655 0.515 -11.668 1.00 87.19 80 TYR A O 1
ATOM 665 N N . PRO A 1 81 ? 4.627 2.056 -10.030 1.00 86.94 81 PRO A N 1
ATOM 666 C CA . PRO A 1 81 ? 4.128 1.120 -9.042 1.00 86.94 81 PRO A CA 1
ATOM 667 C C . PRO A 1 81 ? 2.644 0.803 -9.264 1.00 86.94 81 PRO A C 1
ATOM 669 O O . PRO A 1 81 ? 1.792 1.691 -9.323 1.00 86.94 81 PRO A O 1
ATOM 672 N N . GLU A 1 82 ? 2.316 -0.485 -9.302 1.00 88.12 82 GLU A N 1
ATOM 673 C CA . GLU A 1 82 ? 0.959 -1.007 -9.427 1.00 88.12 82 GLU A CA 1
ATOM 674 C C . GLU A 1 82 ? 0.654 -2.005 -8.301 1.00 88.12 82 GLU A C 1
ATOM 676 O O . GLU A 1 82 ? 1.493 -2.804 -7.879 1.00 88.12 82 GLU A O 1
ATOM 681 N N . ILE A 1 83 ? -0.596 -2.006 -7.837 1.00 86.75 83 ILE A N 1
ATOM 682 C CA . ILE A 1 83 ? -1.091 -3.017 -6.907 1.00 86.75 83 ILE A CA 1
ATOM 683 C C . ILE A 1 83 ? -1.426 -4.308 -7.649 1.00 86.75 83 ILE A C 1
ATOM 685 O O . ILE A 1 83 ? -2.386 -4.365 -8.421 1.00 86.75 83 ILE A O 1
ATOM 689 N N . ALA A 1 84 ? -0.709 -5.378 -7.322 1.00 81.44 84 ALA A N 1
ATOM 690 C CA . ALA A 1 84 ? -1.087 -6.726 -7.708 1.00 81.44 84 ALA A CA 1
ATOM 691 C C . ALA A 1 84 ? -2.257 -7.212 -6.828 1.00 81.44 84 ALA A C 1
ATOM 693 O O . ALA A 1 84 ? -2.211 -7.126 -5.597 1.00 81.44 84 ALA A O 1
ATOM 694 N N . ARG A 1 85 ? -3.329 -7.697 -7.467 1.00 69.06 85 ARG A N 1
ATOM 695 C CA . ARG A 1 85 ? -4.515 -8.281 -6.818 1.00 69.06 85 ARG A CA 1
ATOM 696 C C . ARG A 1 85 ? -4.567 -9.790 -6.967 1.00 69.06 85 ARG A C 1
ATOM 698 O O . ARG A 1 85 ? -4.203 -10.278 -8.057 1.00 69.06 85 ARG A O 1
#

Foldseek 3Di:
DDDDDDPPDDDPDPPLPPFQFKWAFDDDPDDDDPDDGDIDTHSDDQVNQVVCLVSVPQWIWGNVDPPIDIWGWDQDPVRDIDTDD